Protein AF-A0A6J6HBD7-F1 (afdb_monomer_lite)

Organism: NCBI:txid449393

Foldseek 3Di:
DVCVVCVVPPPDDDDDDDDDPLVVCVVVVAQEAEDEALDPVVVVVVVVVQVVSCVVHVRHYHYDYDDNVCSPDDPVVLLVCVLVPHDPPVPDDPVVVVVSNVVSVVVVVVVVVVVVVVVVVPD

Structure (mmCIF, N/CA/C/O backbone):
data_AF-A0A6J6HBD7-F1
#
_entry.id   AF-A0A6J6HBD7-F1
#
loop_
_atom_site.group_PDB
_atom_site.id
_atom_site.type_symbol
_atom_site.label_atom_id
_atom_site.label_alt_id
_atom_site.label_comp_id
_atom_site.label_asym_id
_atom_site.label_entity_id
_atom_site.label_seq_id
_atom_site.pdbx_PDB_ins_code
_atom_site.Cartn_x
_atom_site.Cartn_y
_atom_site.Cartn_z
_atom_site.occupancy
_atom_site.B_iso_or_equiv
_atom_site.auth_seq_id
_atom_site.auth_comp_id
_atom_site.auth_asym_id
_atom_site.auth_atom_id
_atom_site.pdbx_PDB_model_num
ATOM 1 N N . MET A 1 1 ? -2.031 10.168 -8.685 1.00 92.12 1 MET A N 1
ATOM 2 C CA . MET A 1 1 ? -1.704 8.804 -9.163 1.00 92.12 1 MET A CA 1
ATOM 3 C C . MET A 1 1 ? -2.758 7.811 -8.704 1.00 92.12 1 MET A C 1
ATOM 5 O O . MET A 1 1 ? -3.485 7.335 -9.559 1.00 92.12 1 MET A O 1
ATOM 9 N N . ILE A 1 2 ? -2.905 7.567 -7.395 1.00 94.88 2 ILE A N 1
ATOM 10 C CA . ILE A 1 2 ? -3.840 6.547 -6.882 1.00 94.88 2 ILE A CA 1
ATOM 11 C C . ILE A 1 2 ? -5.304 6.866 -7.241 1.00 94.88 2 ILE A C 1
ATOM 13 O O . ILE A 1 2 ? -5.974 5.996 -7.785 1.00 94.88 2 ILE A O 1
ATOM 17 N N . ASN A 1 3 ? -5.761 8.115 -7.053 1.00 94.44 3 ASN A N 1
ATOM 18 C CA . ASN A 1 3 ? -7.129 8.544 -7.405 1.00 94.44 3 ASN A CA 1
ATOM 19 C C . ASN A 1 3 ? -7.550 8.146 -8.831 1.00 94.44 3 ASN A C 1
ATOM 21 O O . ASN A 1 3 ? -8.601 7.545 -9.022 1.00 94.44 3 ASN A O 1
ATOM 25 N N . GLU A 1 4 ? -6.697 8.399 -9.827 1.00 93.19 4 GLU A N 1
ATOM 26 C CA . GLU A 1 4 ? -6.991 8.031 -11.219 1.00 93.19 4 GLU A CA 1
ATOM 27 C C . GLU A 1 4 ? -7.049 6.511 -11.422 1.00 93.19 4 GLU A C 1
ATOM 29 O O . GLU A 1 4 ? -7.904 6.018 -12.153 1.00 93.19 4 GLU A O 1
ATOM 34 N N . THR A 1 5 ? -6.182 5.747 -10.748 1.00 94.19 5 THR A N 1
ATOM 35 C CA . THR A 1 5 ? -6.131 4.282 -10.901 1.00 94.19 5 THR A CA 1
ATOM 36 C C . THR A 1 5 ? -7.319 3.553 -10.277 1.00 94.19 5 THR A C 1
ATOM 38 O O . THR A 1 5 ? -7.623 2.439 -10.694 1.00 94.19 5 THR A O 1
ATOM 41 N N . VAL A 1 6 ? -8.003 4.168 -9.307 1.00 95.69 6 VAL A N 1
ATOM 42 C CA . VAL A 1 6 ? -9.134 3.554 -8.587 1.00 95.69 6 VAL A CA 1
ATOM 43 C C . VAL A 1 6 ? -10.483 4.195 -8.915 1.00 95.69 6 VAL A C 1
ATOM 45 O O . VAL A 1 6 ? -11.490 3.820 -8.330 1.00 95.69 6 VAL A O 1
ATOM 48 N N . LYS A 1 7 ? -10.541 5.113 -9.887 1.00 93.62 7 LYS A N 1
ATOM 49 C CA . LYS A 1 7 ? -11.738 5.906 -10.229 1.00 93.62 7 LYS A CA 1
ATOM 50 C C . LYS A 1 7 ? -13.000 5.080 -10.530 1.00 93.62 7 LYS A C 1
ATOM 52 O O . LYS A 1 7 ? -14.111 5.572 -10.356 1.00 93.62 7 LYS A O 1
ATOM 57 N N . GLY A 1 8 ? -12.850 3.837 -10.991 1.00 94.69 8 GLY A N 1
ATOM 58 C CA . GLY A 1 8 ? -13.973 2.924 -11.245 1.00 94.69 8 GLY A CA 1
ATOM 59 C C . GLY A 1 8 ? -14.574 2.272 -9.991 1.00 94.69 8 GLY A C 1
ATOM 60 O O . GLY A 1 8 ? -15.646 1.675 -10.073 1.00 94.69 8 GLY A O 1
ATOM 61 N N . LEU A 1 9 ? -13.907 2.371 -8.838 1.00 96.94 9 LEU A N 1
ATOM 62 C CA . LEU A 1 9 ? -14.302 1.723 -7.590 1.00 96.94 9 LEU A CA 1
ATOM 63 C C . LEU A 1 9 ? -15.066 2.716 -6.706 1.00 96.94 9 LEU A C 1
ATOM 65 O O . LEU A 1 9 ? -14.479 3.565 -6.045 1.00 96.94 9 LEU A O 1
ATOM 69 N N . LYS A 1 10 ? -16.399 2.602 -6.686 1.00 96.62 10 LYS A N 1
ATOM 70 C CA . LYS A 1 10 ? -17.287 3.540 -5.966 1.00 96.62 10 LYS A CA 1
ATOM 71 C C . LYS A 1 10 ? -17.132 3.510 -4.441 1.00 96.62 10 LYS A C 1
ATOM 73 O O . LYS A 1 10 ? -17.554 4.443 -3.773 1.00 96.62 10 LYS A O 1
ATOM 78 N N . ASN A 1 11 ? -16.580 2.428 -3.902 1.00 96.88 11 ASN A N 1
ATOM 79 C CA . ASN A 1 11 ? -16.377 2.192 -2.474 1.00 96.88 11 ASN A CA 1
ATOM 80 C C . ASN A 1 11 ? -14.920 2.418 -2.036 1.00 96.88 11 ASN A C 1
ATOM 82 O O . ASN A 1 11 ? -14.530 1.946 -0.972 1.00 96.88 11 ASN A O 1
ATOM 86 N N . VAL A 1 12 ? -14.108 3.084 -2.862 1.00 97.25 12 VAL A N 1
ATOM 87 C CA . VAL A 1 12 ? -12.709 3.391 -2.556 1.00 97.25 12 VAL A CA 1
ATOM 88 C C . VAL A 1 12 ? -12.529 4.900 -2.473 1.00 97.25 12 VAL A C 1
ATOM 90 O O . VAL A 1 12 ? -12.813 5.623 -3.425 1.00 97.25 12 VAL A O 1
ATOM 93 N N . THR A 1 13 ? -11.989 5.353 -1.346 1.00 96.25 13 THR A N 1
ATOM 94 C CA . THR A 1 13 ? -11.572 6.739 -1.126 1.00 96.25 13 THR A CA 1
ATOM 95 C C . THR A 1 13 ? -10.054 6.773 -1.008 1.00 96.25 13 THR A C 1
ATOM 97 O O . THR A 1 13 ? -9.461 5.922 -0.346 1.00 96.25 13 THR A O 1
ATOM 100 N N . VAL A 1 14 ? -9.414 7.745 -1.658 1.00 97.06 14 VAL A N 1
ATOM 101 C CA . VAL A 1 14 ? -7.980 8.008 -1.489 1.00 97.06 14 VAL A CA 1
ATOM 102 C C . VAL A 1 14 ? -7.829 9.227 -0.603 1.00 97.06 14 VAL A C 1
ATOM 104 O O . VAL A 1 14 ? 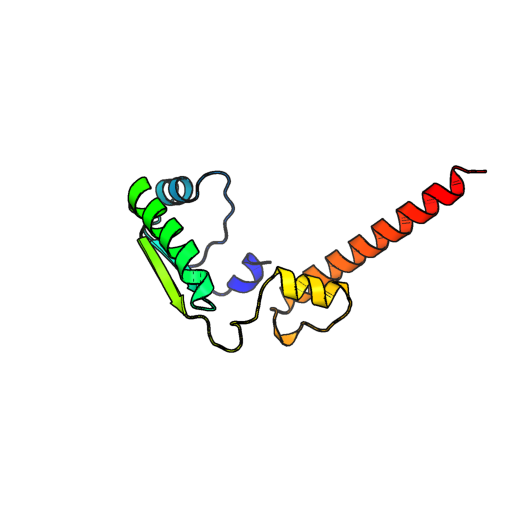-8.358 10.289 -0.924 1.00 97.06 14 VAL A O 1
ATOM 107 N N . ASP A 1 15 ? -7.075 9.067 0.473 1.00 96.56 15 ASP A N 1
ATOM 108 C CA . ASP A 1 15 ? -6.878 10.102 1.477 1.00 96.56 15 ASP A CA 1
ATOM 109 C C . ASP A 1 15 ? -5.391 10.244 1.837 1.00 96.56 15 ASP A C 1
ATOM 111 O O . ASP A 1 15 ? -4.545 9.443 1.423 1.00 96.56 15 ASP A O 1
ATOM 115 N N . SER A 1 16 ? -5.069 11.283 2.596 1.00 96.38 16 SER A N 1
ATOM 116 C CA . SER A 1 16 ? -3.746 11.547 3.146 1.00 96.38 16 SER A CA 1
ATOM 117 C C . SER A 1 16 ? -3.865 11.965 4.601 1.00 96.38 16 SER A C 1
ATOM 119 O O . SER A 1 16 ? -4.710 12.786 4.944 1.00 96.38 16 SER A O 1
ATOM 121 N N . TRP A 1 17 ? -2.967 11.468 5.441 1.00 96.81 17 TRP A N 1
ATOM 122 C CA . TRP A 1 17 ? -2.920 11.827 6.851 1.00 96.81 17 TRP A CA 1
ATOM 123 C C . TRP A 1 17 ? -1.480 12.083 7.295 1.00 96.81 17 TRP A C 1
ATOM 125 O O . TRP A 1 17 ? -0.518 11.785 6.584 1.00 96.81 17 TRP A O 1
ATOM 135 N N . SER A 1 18 ? -1.343 12.622 8.500 1.00 96.69 18 SER A N 1
ATOM 136 C CA . SER A 1 18 ? -0.070 12.795 9.194 1.00 96.69 18 SER A CA 1
ATOM 137 C C . SER A 1 18 ? -0.211 12.330 10.639 1.00 96.69 18 SER A C 1
ATOM 139 O O . SER A 1 18 ? -1.267 12.524 11.236 1.00 96.69 18 SER A O 1
ATOM 141 N N . GLY A 1 19 ? 0.851 11.764 11.211 1.00 96.00 19 GLY A N 1
ATOM 142 C CA . GLY A 1 19 ? 0.829 11.193 12.560 1.00 96.00 19 GLY A CA 1
ATOM 143 C C . GLY A 1 19 ? 0.593 9.682 12.555 1.00 96.00 19 GLY A C 1
ATOM 144 O O . GLY A 1 19 ? 0.899 9.001 11.572 1.00 96.00 19 GLY A O 1
ATOM 145 N N . LEU A 1 20 ? 0.091 9.146 13.669 1.00 96.19 20 LEU A N 1
ATOM 146 C CA . LEU A 1 20 ? -0.094 7.706 13.835 1.00 96.19 20 LEU A CA 1
ATOM 147 C C . LEU A 1 20 ? -1.275 7.195 13.004 1.00 96.19 20 LEU A C 1
ATOM 149 O O . LEU A 1 20 ? -2.366 7.763 13.018 1.00 96.19 20 LEU A O 1
ATOM 153 N N . LEU A 1 21 ? -1.069 6.066 12.321 1.00 96.12 21 LEU A N 1
ATOM 154 C CA . LEU A 1 21 ? -2.110 5.398 11.534 1.00 96.12 21 LEU A CA 1
ATOM 155 C C . LEU A 1 21 ? -3.332 5.036 12.389 1.00 96.12 21 LEU A C 1
ATOM 157 O O . LEU A 1 21 ? -4.463 5.210 11.952 1.00 96.12 21 LEU A O 1
ATOM 161 N N . VAL A 1 22 ? -3.112 4.578 13.620 1.00 95.88 22 VAL A N 1
ATOM 162 C CA . VAL A 1 22 ? -4.195 4.201 14.536 1.00 95.88 22 VAL A CA 1
ATOM 163 C C . VAL A 1 22 ? -5.106 5.371 14.910 1.00 95.88 22 VAL A C 1
ATOM 165 O O . VAL A 1 22 ? -6.310 5.176 15.063 1.00 95.88 22 VAL A O 1
ATOM 168 N N . ASP A 1 23 ? -4.569 6.590 14.998 1.00 96.38 23 ASP A N 1
ATOM 169 C CA . ASP A 1 23 ? -5.373 7.781 15.282 1.00 96.38 23 ASP A CA 1
ATOM 170 C C . ASP A 1 23 ? -6.232 8.154 14.076 1.00 96.38 23 ASP A C 1
ATOM 172 O O . ASP A 1 23 ? -7.417 8.458 14.226 1.00 96.38 23 ASP A O 1
ATOM 176 N N . TYR A 1 24 ? -5.669 8.032 12.869 1.00 97.56 24 TYR A N 1
ATOM 177 C CA . TYR A 1 24 ? -6.433 8.160 11.631 1.00 97.56 24 TYR A CA 1
ATOM 178 C C . TYR A 1 24 ? -7.555 7.114 11.548 1.00 97.56 24 TYR A C 1
ATOM 180 O O . TYR A 1 24 ? -8.692 7.461 11.218 1.00 97.56 24 TYR A O 1
ATOM 188 N N . CYS A 1 25 ? -7.273 5.854 11.895 1.00 97.06 25 CYS A N 1
ATOM 189 C CA . CYS A 1 25 ? -8.277 4.793 11.900 1.00 97.06 25 CYS A CA 1
ATOM 190 C C . CYS A 1 25 ? -9.426 5.094 12.867 1.00 97.06 25 CYS A C 1
ATOM 192 O O . CYS A 1 25 ? -10.587 5.003 12.472 1.00 97.06 25 CYS A O 1
ATOM 194 N N . ARG A 1 26 ? -9.126 5.527 14.098 1.00 95.19 26 ARG A N 1
ATOM 195 C CA . ARG A 1 26 ? -10.150 5.912 15.085 1.00 95.19 26 ARG A CA 1
ATOM 196 C C . ARG A 1 26 ? -11.004 7.080 14.603 1.00 95.19 26 ARG A C 1
ATOM 198 O O . ARG A 1 26 ? -12.228 6.995 14.660 1.00 95.19 26 ARG A O 1
ATOM 205 N N . ALA A 1 27 ? -10.374 8.144 14.102 1.00 96.31 27 ALA A N 1
ATOM 206 C CA . ALA A 1 27 ? -11.078 9.338 13.633 1.00 96.31 27 ALA A CA 1
ATOM 207 C C . ALA A 1 27 ? -12.048 9.040 12.477 1.00 96.31 27 ALA A C 1
ATOM 209 O O . ALA A 1 27 ? -13.083 9.690 12.360 1.00 96.31 27 ALA A O 1
ATOM 210 N N . ASN A 1 28 ? -11.738 8.030 11.659 1.00 96.69 28 ASN A N 1
ATOM 211 C CA . ASN A 1 28 ? -12.533 7.640 10.495 1.00 96.69 28 ASN A CA 1
ATOM 212 C C . ASN A 1 28 ? -13.346 6.355 10.707 1.00 96.69 28 ASN A C 1
ATOM 214 O O . ASN A 1 28 ? -13.897 5.822 9.747 1.00 96.69 28 ASN A O 1
ATOM 218 N N . SER A 1 29 ? -13.439 5.852 11.945 1.00 95.94 29 SER A N 1
ATOM 219 C CA . SER A 1 29 ? -14.171 4.616 12.270 1.00 95.94 29 SER A CA 1
ATOM 220 C C . SER A 1 29 ? -13.747 3.409 11.413 1.00 95.94 29 SER A C 1
ATOM 222 O O . SER A 1 29 ? -14.570 2.600 10.988 1.00 95.94 29 SER A O 1
ATOM 224 N N . ILE A 1 30 ? -12.445 3.294 11.145 1.00 96.81 30 ILE A N 1
ATOM 225 C CA . ILE A 1 30 ? -11.839 2.185 10.405 1.00 96.81 30 ILE A CA 1
ATOM 226 C C . ILE A 1 30 ? -11.505 1.073 11.397 1.00 96.81 30 ILE A C 1
ATOM 228 O O . ILE A 1 30 ? -10.667 1.254 12.279 1.00 96.81 30 ILE A O 1
ATOM 232 N N . SER A 1 31 ? -12.134 -0.087 11.228 1.00 95.50 31 SER A N 1
ATOM 233 C CA . SER A 1 31 ? -11.934 -1.254 12.095 1.00 95.50 31 SER A CA 1
ATOM 234 C C . SER A 1 31 ? -10.809 -2.181 11.635 1.00 95.50 31 SER A C 1
ATOM 236 O O . SER A 1 31 ? -10.345 -3.005 12.416 1.00 95.50 31 SER A O 1
ATOM 238 N N . ALA A 1 32 ? -10.380 -2.069 10.375 1.00 97.19 32 ALA A N 1
ATOM 239 C CA . ALA A 1 32 ? -9.422 -2.987 9.780 1.00 97.19 32 ALA A CA 1
ATOM 240 C C . ALA A 1 32 ? -8.472 -2.310 8.784 1.00 97.19 32 ALA A C 1
ATOM 242 O O . ALA A 1 32 ? -8.858 -1.427 8.018 1.00 97.19 32 ALA A O 1
ATOM 243 N N . ILE A 1 33 ? -7.233 -2.791 8.756 1.00 97.69 33 ILE A N 1
ATOM 244 C CA . ILE A 1 33 ? -6.187 -2.453 7.792 1.00 97.69 33 ILE A CA 1
ATOM 245 C C . ILE A 1 33 ? -5.953 -3.676 6.906 1.00 97.69 33 ILE A C 1
ATOM 247 O O . ILE A 1 33 ? -5.825 -4.791 7.398 1.00 97.69 33 ILE A O 1
ATOM 251 N N . VAL A 1 34 ? -5.841 -3.481 5.594 1.00 97.00 34 VAL A N 1
ATOM 252 C CA . VAL A 1 34 ? -5.481 -4.555 4.657 1.00 97.00 34 VAL A CA 1
ATOM 253 C C . VAL A 1 34 ? -4.061 -4.329 4.153 1.00 97.00 34 VAL A C 1
ATOM 255 O O . VAL A 1 34 ? -3.746 -3.242 3.664 1.00 97.00 34 VAL A O 1
ATOM 258 N N . LYS A 1 35 ? -3.208 -5.355 4.239 1.00 95.19 35 LYS A N 1
ATOM 259 C CA . LYS A 1 35 ? -1.826 -5.311 3.746 1.00 95.19 35 LYS A CA 1
ATOM 260 C C . LYS A 1 35 ? -1.515 -6.466 2.805 1.00 95.19 35 LYS A C 1
ATOM 262 O O . LYS A 1 35 ? -1.818 -7.622 3.086 1.00 95.19 35 LYS A O 1
ATOM 267 N N . GLY A 1 36 ? -0.881 -6.139 1.683 1.00 92.62 36 GLY A N 1
ATOM 268 C CA . GLY A 1 36 ? -0.346 -7.131 0.757 1.00 92.62 36 GLY A CA 1
ATOM 269 C C . GLY A 1 36 ? 1.000 -7.667 1.244 1.00 92.62 36 GLY A C 1
ATOM 270 O O . GLY A 1 36 ? 1.879 -6.878 1.575 1.00 92.62 36 GLY A O 1
ATOM 271 N N . LEU A 1 37 ? 1.180 -8.986 1.240 1.00 91.75 37 LEU A N 1
ATOM 272 C CA . LEU A 1 37 ? 2.468 -9.640 1.494 1.00 91.75 37 LEU A CA 1
ATOM 273 C C . LEU A 1 37 ? 3.030 -10.178 0.179 1.00 91.75 37 LEU A C 1
ATOM 275 O O . LEU A 1 37 ? 2.296 -10.803 -0.595 1.00 91.75 37 LEU A O 1
ATOM 279 N N . ARG A 1 38 ? 4.315 -9.940 -0.102 1.00 86.31 38 ARG A N 1
ATOM 280 C CA . ARG A 1 38 ? 4.959 -10.435 -1.334 1.00 86.31 38 ARG A CA 1
ATOM 281 C C . ARG A 1 38 ? 5.775 -11.695 -1.097 1.00 86.31 38 ARG A C 1
ATOM 283 O O . ARG A 1 38 ? 5.802 -12.573 -1.958 1.00 86.31 38 ARG A O 1
ATOM 290 N N . ALA A 1 39 ? 6.421 -11.768 0.061 1.00 80.94 39 ALA A N 1
ATOM 291 C CA . ALA A 1 39 ? 7.222 -12.890 0.520 1.00 80.94 39 ALA A CA 1
ATOM 292 C C . ALA A 1 39 ? 7.073 -13.050 2.038 1.00 80.94 39 ALA A C 1
ATOM 294 O O . ALA A 1 39 ? 6.631 -12.129 2.725 1.00 80.94 39 ALA A O 1
ATOM 295 N N . VAL A 1 40 ? 7.494 -14.204 2.561 1.00 76.94 40 VAL A N 1
ATOM 296 C CA . VAL A 1 40 ? 7.501 -14.483 4.010 1.00 76.94 40 VAL A CA 1
ATOM 297 C C . VAL A 1 40 ? 8.315 -13.435 4.777 1.00 76.94 40 VAL A C 1
ATOM 299 O O . VAL A 1 40 ? 7.951 -13.077 5.885 1.00 76.94 40 VAL A O 1
ATOM 302 N N . SER A 1 41 ? 9.355 -12.863 4.167 1.00 80.00 41 SER A N 1
ATOM 303 C CA . SER A 1 41 ? 10.187 -11.828 4.790 1.00 80.00 41 SER A CA 1
ATOM 304 C C . SER A 1 41 ? 9.452 -10.518 5.101 1.00 80.00 41 SER A C 1
ATOM 306 O O . SER A 1 41 ? 9.873 -9.805 6.003 1.00 80.00 41 SER A O 1
ATOM 308 N N . ASP A 1 42 ? 8.378 -10.180 4.372 1.00 83.88 42 ASP A N 1
ATOM 309 C CA . ASP A 1 42 ? 7.561 -9.000 4.700 1.00 83.88 42 ASP A CA 1
ATOM 310 C C . ASP A 1 42 ? 6.740 -9.251 5.987 1.00 83.88 42 ASP A C 1
ATOM 312 O O . ASP A 1 42 ? 6.367 -8.310 6.681 1.00 83.88 42 ASP A O 1
ATOM 316 N N . PHE A 1 43 ? 6.457 -10.518 6.318 1.00 88.81 43 PHE A N 1
ATOM 317 C CA . PHE A 1 43 ? 5.490 -10.883 7.351 1.00 88.81 43 PHE A CA 1
ATOM 318 C C . PHE A 1 43 ? 5.943 -10.528 8.765 1.00 88.81 43 PHE A C 1
ATOM 320 O O . PHE A 1 43 ? 5.140 -9.986 9.512 1.00 88.81 43 PHE A O 1
ATOM 327 N N . ASP A 1 44 ? 7.197 -10.788 9.137 1.00 90.94 44 ASP A N 1
ATOM 328 C CA . ASP A 1 44 ? 7.645 -10.595 10.525 1.00 90.94 44 ASP A CA 1
ATOM 329 C C . ASP A 1 44 ? 7.528 -9.130 10.967 1.00 90.94 44 ASP A C 1
ATOM 331 O O . ASP A 1 44 ? 7.005 -8.831 12.042 1.00 90.94 44 ASP A O 1
ATOM 335 N N . TYR A 1 45 ? 7.961 -8.205 10.105 1.00 91.00 45 TYR A N 1
ATOM 336 C CA . TYR A 1 45 ? 7.819 -6.770 10.346 1.00 91.00 45 TYR A CA 1
ATOM 337 C C . TYR A 1 45 ? 6.344 -6.355 10.389 1.00 91.00 45 TYR A C 1
ATOM 339 O O . TYR A 1 45 ? 5.912 -5.609 11.271 1.00 91.00 45 TYR A O 1
ATOM 347 N N . GLU A 1 46 ? 5.553 -6.857 9.444 1.00 94.19 46 GLU A N 1
ATOM 348 C CA . GLU A 1 46 ? 4.14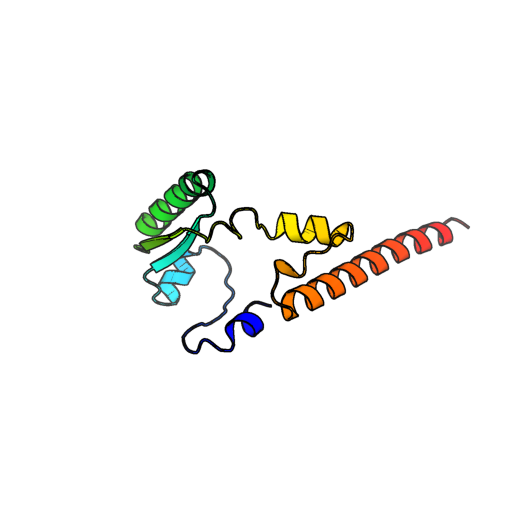9 -6.490 9.334 1.00 94.19 46 GLU A CA 1
ATOM 349 C C . GLU A 1 46 ? 3.285 -7.049 10.472 1.00 94.19 46 GLU A C 1
ATOM 351 O O . GLU A 1 46 ? 2.347 -6.388 10.923 1.00 94.19 46 GLU A O 1
ATOM 356 N N . LEU A 1 47 ? 3.636 -8.221 10.997 1.00 95.19 47 LEU A N 1
ATOM 357 C CA . LEU A 1 47 ? 2.994 -8.833 12.153 1.00 95.19 47 LEU A CA 1
ATOM 358 C C . LEU A 1 47 ? 3.230 -8.009 13.421 1.00 95.19 47 LEU A C 1
ATOM 360 O O . LEU A 1 4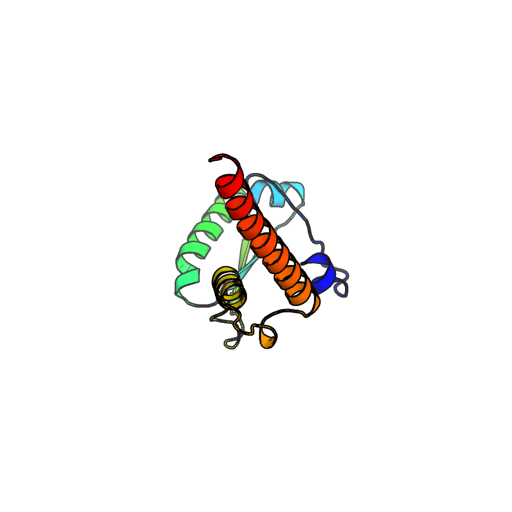7 ? 2.282 -7.769 14.167 1.00 95.19 47 LEU A O 1
ATOM 364 N N . GLN A 1 48 ? 4.457 -7.529 13.644 1.00 94.88 48 GLN A N 1
ATOM 365 C CA . GLN A 1 48 ? 4.761 -6.651 14.780 1.00 94.88 48 GLN A CA 1
ATOM 366 C C . GLN A 1 48 ? 3.921 -5.368 14.728 1.00 94.88 48 GLN A C 1
ATOM 368 O O . GLN A 1 48 ? 3.311 -4.972 15.723 1.00 94.88 48 GLN A O 1
ATOM 373 N N . MET A 1 49 ? 3.825 -4.744 13.550 1.00 95.81 49 MET A N 1
ATOM 374 C CA . MET A 1 49 ? 2.993 -3.553 13.357 1.00 95.81 49 MET A CA 1
ATOM 375 C C . MET A 1 49 ? 1.501 -3.844 13.559 1.00 95.81 49 MET A C 1
ATOM 377 O O . MET A 1 49 ? 0.796 -3.028 14.151 1.00 95.81 49 MET A O 1
ATOM 381 N N . ALA A 1 50 ? 1.012 -4.996 13.096 1.00 96.75 50 ALA A N 1
ATOM 382 C CA . ALA A 1 50 ? -0.372 -5.418 13.296 1.00 96.75 50 ALA A CA 1
ATOM 383 C C . ALA A 1 50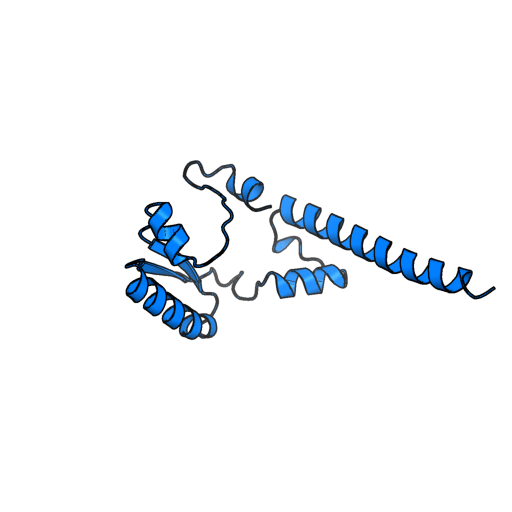 ? -0.715 -5.593 14.782 1.00 96.75 50 ALA A C 1
ATOM 385 O O . ALA A 1 50 ? -1.744 -5.092 15.232 1.00 96.75 50 ALA A O 1
ATOM 386 N N . GLN A 1 51 ? 0.160 -6.250 15.548 1.00 96.94 51 GLN A N 1
ATOM 387 C CA . GLN A 1 51 ? -0.014 -6.433 16.992 1.00 96.94 51 GLN A CA 1
ATOM 388 C C . GLN A 1 51 ? -0.055 -5.089 17.723 1.00 96.94 51 GLN A C 1
ATOM 390 O O . GLN A 1 51 ? -0.965 -4.855 18.514 1.00 96.94 51 GLN A O 1
ATOM 395 N N . MET A 1 52 ? 0.861 -4.174 17.390 1.00 96.44 52 MET A N 1
ATOM 396 C CA . MET A 1 52 ? 0.888 -2.833 17.978 1.00 96.44 52 MET A CA 1
ATOM 397 C C . MET A 1 52 ? -0.377 -2.028 17.638 1.00 96.44 52 MET A C 1
ATOM 399 O O . MET A 1 52 ? -0.952 -1.377 18.506 1.00 96.44 52 MET A O 1
ATOM 403 N N . ASN A 1 53 ? -0.857 -2.083 16.391 1.00 96.38 53 ASN A N 1
ATOM 404 C CA . ASN A 1 53 ? -2.086 -1.386 15.999 1.00 96.38 53 ASN A CA 1
ATOM 405 C C . ASN A 1 53 ? -3.325 -1.936 16.725 1.00 96.38 53 ASN A C 1
ATOM 407 O O . ASN A 1 53 ? -4.193 -1.159 17.139 1.00 96.38 53 ASN A O 1
ATOM 411 N N . GLN A 1 54 ? -3.385 -3.257 16.913 1.00 96.56 54 GLN A N 1
ATOM 412 C CA . GLN A 1 54 ? -4.448 -3.912 17.667 1.00 96.56 54 GLN A CA 1
ATOM 413 C C . GLN A 1 54 ? -4.402 -3.529 19.149 1.00 96.56 54 GLN A C 1
ATOM 415 O O . GLN A 1 54 ? -5.435 -3.196 19.722 1.00 96.56 54 GLN A O 1
ATOM 420 N N . GLU A 1 55 ? -3.221 -3.542 19.767 1.00 96.38 55 GLU A N 1
ATOM 421 C CA . GLU A 1 55 ? -3.050 -3.180 21.176 1.00 96.38 55 GLU A CA 1
ATOM 422 C C . GLU A 1 55 ? -3.403 -1.713 21.429 1.00 96.38 55 GLU A C 1
ATOM 424 O O . GLU A 1 55 ? -4.140 -1.396 22.361 1.00 96.38 55 GLU A O 1
ATOM 429 N N . LEU A 1 56 ? -2.923 -0.811 20.569 1.00 94.88 56 LEU A N 1
ATOM 430 C CA . LEU A 1 56 ? -3.161 0.612 20.743 1.00 94.88 56 LEU A CA 1
ATOM 431 C C . LEU A 1 56 ? -4.624 0.968 20.490 1.00 94.88 56 LEU A C 1
ATOM 433 O O . LEU A 1 56 ? -5.193 1.727 21.268 1.00 94.88 56 LEU A O 1
ATOM 437 N N . ALA A 1 57 ? -5.246 0.475 19.417 1.00 94.50 57 ALA A N 1
ATOM 438 C CA . ALA A 1 57 ? -6.529 1.005 18.944 1.00 94.50 57 ALA A CA 1
ATOM 439 C C . ALA A 1 57 ? -7.590 -0.035 18.576 1.00 94.50 57 ALA A C 1
ATOM 441 O O . ALA A 1 57 ? -8.660 0.358 18.116 1.00 94.50 57 ALA A O 1
ATOM 442 N N . GLY A 1 58 ? -7.325 -1.326 18.777 1.00 95.31 58 GLY A N 1
ATOM 443 C CA . GLY A 1 58 ? -8.254 -2.397 18.414 1.00 95.31 58 GLY A CA 1
ATOM 444 C C . GLY A 1 58 ? -8.471 -2.537 16.906 1.00 95.31 58 GLY A C 1
ATOM 445 O O . GLY A 1 58 ? -9.527 -3.009 16.496 1.00 95.31 58 GLY A O 1
ATOM 446 N N . VAL A 1 59 ? -7.516 -2.073 16.091 1.00 97.19 59 VAL A N 1
ATOM 447 C CA . VAL A 1 59 ? -7.609 -2.110 14.627 1.00 97.19 59 VAL A CA 1
ATOM 448 C C . VAL A 1 59 ? -6.989 -3.402 14.104 1.00 97.19 59 VAL A C 1
ATOM 450 O O . VAL A 1 59 ? -5.772 -3.593 14.182 1.00 97.19 59 VAL A O 1
ATOM 453 N N . GLU A 1 60 ? -7.821 -4.255 13.509 1.00 96.69 60 GLU A N 1
ATOM 454 C CA . GLU A 1 60 ? -7.386 -5.539 12.967 1.00 96.69 60 GLU A CA 1
ATOM 455 C C . GLU A 1 60 ? -6.530 -5.343 11.711 1.00 96.69 60 GLU A C 1
ATOM 457 O O . GLU A 1 60 ? -6.721 -4.399 10.946 1.00 96.69 60 GLU A O 1
ATOM 462 N N . THR A 1 61 ? -5.589 -6.249 11.448 1.00 97.62 61 THR A N 1
ATOM 463 C CA . THR A 1 61 ? -4.828 -6.246 10.189 1.00 97.62 61 THR A CA 1
ATOM 464 C C . THR A 1 61 ? -5.053 -7.550 9.434 1.00 97.62 61 THR A C 1
ATOM 466 O O . THR A 1 61 ? -4.753 -8.627 9.941 1.00 97.62 61 THR A O 1
ATOM 469 N N . LEU A 1 62 ? -5.560 -7.449 8.205 1.00 97.00 62 LEU A N 1
ATOM 470 C CA . LEU A 1 62 ? -5.753 -8.568 7.292 1.00 97.00 62 LEU A CA 1
ATOM 471 C C . LEU A 1 62 ? -4.611 -8.616 6.280 1.00 97.00 62 LEU A C 1
ATOM 473 O O . LEU A 1 62 ? -4.371 -7.660 5.537 1.00 97.00 62 LEU A O 1
ATOM 477 N N . PHE A 1 63 ? -3.944 -9.764 6.210 1.00 95.56 63 PHE A N 1
ATOM 478 C CA . PHE A 1 63 ? -2.877 -10.009 5.250 1.00 95.56 63 PHE A CA 1
ATOM 479 C C . PHE A 1 63 ? -3.401 -10.708 3.998 1.00 95.56 63 PHE A C 1
ATOM 481 O O . PHE A 1 63 ? -4.082 -11.729 4.076 1.00 95.56 63 PHE A O 1
ATOM 488 N N . MET A 1 64 ? -3.046 -10.180 2.828 1.00 94.25 64 MET A N 1
ATOM 489 C CA . MET A 1 64 ? -3.399 -10.749 1.530 1.00 94.25 64 MET A CA 1
ATOM 490 C C . MET A 1 64 ? -2.138 -11.124 0.758 1.00 94.25 64 MET A C 1
ATOM 492 O O . MET A 1 64 ? -1.263 -10.290 0.534 1.00 94.25 64 MET A O 1
ATOM 496 N N . ALA A 1 65 ? -2.045 -12.376 0.313 1.00 90.81 65 ALA A N 1
ATOM 497 C CA . ALA A 1 65 ? -0.938 -12.807 -0.531 1.00 90.81 65 ALA A CA 1
ATOM 498 C C . ALA A 1 65 ? -1.003 -12.109 -1.898 1.00 90.81 65 ALA A C 1
ATOM 500 O O . ALA A 1 65 ? -2.027 -12.128 -2.586 1.00 90.81 65 ALA A O 1
ATOM 501 N N . THR A 1 66 ? 0.109 -11.501 -2.303 1.00 88.75 66 THR A N 1
ATOM 502 C CA . THR A 1 66 ? 0.237 -10.887 -3.623 1.00 88.75 66 THR A CA 1
ATOM 503 C C . THR A 1 66 ? 0.319 -11.976 -4.685 1.00 88.75 66 THR A C 1
ATOM 505 O O . THR A 1 66 ? 0.897 -13.043 -4.477 1.00 88.75 66 THR A O 1
ATOM 508 N N . ARG A 1 67 ? -0.243 -11.707 -5.864 1.00 86.56 67 ARG A N 1
ATOM 509 C CA . ARG A 1 67 ? -0.073 -12.598 -7.010 1.00 86.56 67 ARG A CA 1
ATOM 510 C C . ARG A 1 67 ? 1.429 -12.753 -7.341 1.00 86.56 67 ARG A C 1
ATOM 512 O O . ARG A 1 67 ? 2.101 -11.729 -7.463 1.00 86.56 67 ARG A O 1
ATOM 519 N N . PRO A 1 68 ? 1.944 -13.974 -7.594 1.00 82.75 68 PRO A N 1
ATOM 520 C CA . PRO A 1 68 ? 3.383 -14.207 -7.772 1.00 82.75 68 PRO A CA 1
ATOM 521 C C . PRO A 1 68 ? 4.065 -13.342 -8.841 1.00 82.75 68 PRO A C 1
ATOM 523 O O . PRO A 1 68 ? 5.221 -12.961 -8.683 1.00 82.75 68 PRO A O 1
ATOM 526 N N . GLN A 1 69 ? 3.345 -12.970 -9.909 1.00 83.12 69 GLN A N 1
ATOM 527 C CA . GLN A 1 69 ? 3.898 -12.119 -10.979 1.00 83.12 69 GLN A CA 1
ATOM 528 C C . GLN A 1 69 ? 4.237 -10.693 -10.523 1.00 83.12 69 GLN A C 1
ATOM 530 O O . GLN A 1 69 ? 4.926 -9.982 -11.246 1.00 83.12 69 GLN A O 1
ATOM 535 N N . TYR A 1 70 ? 3.773 -10.274 -9.344 1.00 83.44 70 TYR A N 1
ATOM 536 C CA . TYR A 1 70 ? 4.071 -8.969 -8.761 1.00 83.44 70 TYR A CA 1
ATOM 537 C C . TYR A 1 70 ? 4.913 -9.067 -7.479 1.00 83.44 70 TYR A C 1
ATOM 539 O O . TYR A 1 70 ? 5.198 -8.040 -6.869 1.00 83.44 70 TYR A O 1
ATOM 547 N N . SER A 1 71 ? 5.354 -10.264 -7.067 1.00 83.12 71 SER A N 1
ATOM 548 C CA . SER A 1 71 ? 6.095 -10.451 -5.807 1.00 83.12 71 SER A CA 1
ATOM 549 C C . SER A 1 71 ? 7.456 -9.745 -5.781 1.00 83.12 71 SER A C 1
ATOM 551 O O . SER A 1 71 ? 7.907 -9.326 -4.721 1.00 83.12 71 SER A O 1
ATOM 553 N N . PHE A 1 72 ? 8.101 -9.561 -6.934 1.00 81.75 72 PHE A N 1
ATOM 554 C CA . PHE A 1 72 ? 9.372 -8.831 -7.037 1.00 81.75 72 PHE A CA 1
ATOM 555 C C . PHE A 1 72 ? 9.190 -7.309 -7.152 1.00 81.75 72 PHE A C 1
ATOM 557 O O . PHE A 1 72 ? 10.169 -6.561 -7.143 1.00 81.75 72 PHE A O 1
ATOM 564 N N . LEU A 1 73 ? 7.950 -6.825 -7.290 1.00 86.69 73 LEU A N 1
ATOM 565 C CA . LEU A 1 73 ? 7.695 -5.422 -7.570 1.00 86.69 73 LEU A CA 1
ATOM 566 C C . LEU A 1 73 ? 7.860 -4.571 -6.303 1.00 86.69 73 LEU A C 1
ATOM 568 O O . LEU A 1 73 ? 7.306 -4.856 -5.238 1.00 86.69 73 LEU A O 1
ATOM 572 N N . SER A 1 74 ? 8.613 -3.480 -6.428 1.00 90.31 74 SER A N 1
ATOM 573 C CA . SER A 1 74 ? 8.652 -2.412 -5.431 1.00 90.31 74 SER A CA 1
ATOM 574 C C . SER A 1 74 ? 8.762 -1.055 -6.116 1.00 90.31 74 SER A C 1
ATOM 576 O O . SER A 1 74 ? 9.421 -0.922 -7.148 1.00 90.31 74 SER A O 1
ATOM 578 N N . SER A 1 75 ? 8.152 -0.023 -5.530 1.00 91.81 75 SER A N 1
ATOM 579 C CA . SER A 1 75 ? 8.237 1.342 -6.061 1.00 91.81 75 SER A CA 1
ATOM 580 C C . SER A 1 75 ? 9.682 1.833 -6.167 1.00 91.81 75 SER A C 1
ATOM 582 O O . SER A 1 75 ? 9.994 2.601 -7.070 1.00 91.81 75 SER A O 1
ATOM 584 N N . SER A 1 76 ? 10.565 1.412 -5.257 1.00 93.00 76 SER A N 1
ATOM 585 C CA . SER A 1 76 ? 11.989 1.760 -5.301 1.00 93.00 76 SER A CA 1
ATOM 586 C C . SER A 1 76 ? 12.679 1.142 -6.513 1.00 93.00 76 SER A C 1
ATOM 588 O O . SER A 1 76 ? 13.249 1.889 -7.302 1.00 93.00 76 SER A O 1
ATOM 590 N N . LEU A 1 77 ? 12.525 -0.171 -6.722 1.00 93.56 77 LEU A N 1
ATOM 591 C CA . LEU A 1 77 ? 13.118 -0.878 -7.861 1.00 93.56 77 LEU A CA 1
ATOM 592 C C . LEU A 1 77 ? 12.607 -0.332 -9.203 1.00 93.56 77 LEU A C 1
ATOM 594 O O . LEU A 1 77 ? 13.384 -0.078 -10.116 1.00 93.56 77 LEU A O 1
ATOM 598 N N . VAL A 1 78 ? 11.298 -0.086 -9.313 1.00 94.75 78 VAL A N 1
ATOM 599 C CA . VAL A 1 78 ? 10.692 0.480 -10.530 1.00 94.75 78 VAL A CA 1
ATOM 600 C C . VAL A 1 78 ? 11.257 1.865 -10.844 1.00 94.75 78 VAL A C 1
ATOM 602 O O . VAL A 1 78 ? 11.611 2.143 -11.989 1.00 94.75 78 VAL A O 1
ATOM 605 N N . LYS A 1 79 ? 11.357 2.737 -9.832 1.00 93.81 79 LYS A N 1
ATOM 606 C CA . LYS A 1 79 ? 11.937 4.077 -10.000 1.00 93.81 79 LYS A CA 1
ATOM 607 C C . LYS A 1 79 ? 13.408 4.003 -10.403 1.00 93.81 79 LYS A C 1
ATOM 609 O O . LYS A 1 79 ? 13.833 4.808 -11.226 1.00 93.81 79 LYS A O 1
ATOM 614 N N . GLU A 1 80 ? 14.169 3.074 -9.834 1.00 95.12 80 GLU A N 1
ATOM 615 C CA . GLU A 1 80 ? 15.584 2.876 -10.148 1.00 95.12 80 GLU A CA 1
ATOM 616 C C . GLU A 1 80 ? 15.773 2.469 -11.613 1.00 95.12 80 GLU A C 1
ATOM 618 O O . GLU A 1 80 ? 16.422 3.197 -12.364 1.00 95.12 80 GLU A O 1
ATOM 623 N N . ILE A 1 81 ? 15.111 1.395 -12.056 1.00 95.06 81 ILE A N 1
ATOM 624 C CA . ILE A 1 81 ? 15.170 0.920 -13.449 1.00 95.06 81 ILE A CA 1
ATOM 625 C C . ILE A 1 81 ? 14.798 2.047 -14.421 1.00 95.06 81 ILE A C 1
ATOM 627 O O . ILE A 1 81 ? 15.535 2.324 -15.369 1.00 95.06 81 ILE A O 1
ATOM 631 N N . ALA A 1 82 ? 13.695 2.752 -14.158 1.00 94.56 82 ALA A N 1
ATOM 632 C CA . ALA A 1 82 ? 13.242 3.846 -15.011 1.00 94.56 82 ALA A CA 1
ATOM 633 C C . ALA A 1 82 ? 14.208 5.044 -15.029 1.00 94.56 82 ALA A C 1
ATOM 635 O O . 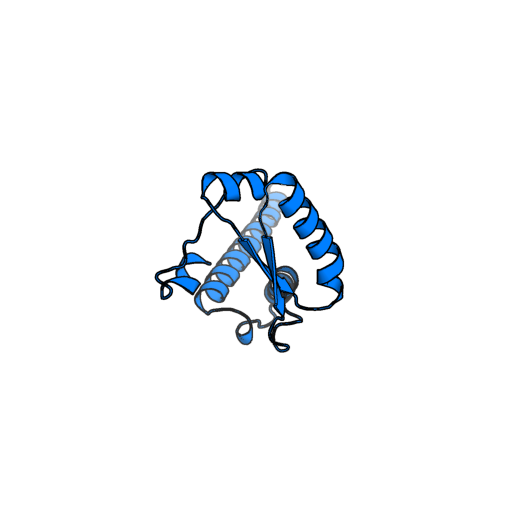ALA A 1 82 ? 14.368 5.700 -16.060 1.00 94.56 82 ALA A O 1
ATOM 636 N N . THR A 1 83 ? 14.884 5.333 -13.911 1.00 94.19 83 THR A N 1
ATOM 637 C CA . THR A 1 83 ? 15.891 6.407 -13.832 1.00 94.19 83 THR A CA 1
ATOM 638 C C . THR A 1 83 ? 17.053 6.140 -14.788 1.00 94.19 83 THR A C 1
ATOM 640 O O . THR A 1 83 ? 17.490 7.054 -15.499 1.00 94.19 83 THR A O 1
ATOM 643 N N . TYR A 1 84 ? 17.479 4.877 -14.872 1.00 94.19 84 TYR A N 1
ATOM 644 C CA . TYR A 1 84 ? 18.525 4.403 -15.781 1.00 94.19 84 TYR A CA 1
ATOM 645 C C . TYR A 1 84 ? 18.024 4.065 -17.196 1.00 94.19 84 TYR A C 1
ATOM 647 O O . TYR A 1 84 ? 18.802 3.608 -18.028 1.00 94.19 84 TYR A O 1
ATOM 655 N N . GLY A 1 85 ? 16.755 4.349 -17.510 1.00 92.81 85 GLY A N 1
ATOM 656 C CA . GLY A 1 85 ? 16.196 4.200 -18.857 1.00 92.81 85 GLY A CA 1
ATOM 657 C C . GLY A 1 85 ? 15.701 2.797 -19.207 1.00 92.81 85 GLY A C 1
ATOM 658 O O . GLY A 1 85 ? 15.400 2.547 -20.372 1.00 92.81 85 GLY A O 1
ATOM 659 N N . GLY A 1 86 ? 15.593 1.891 -18.234 1.00 95.56 86 GLY A N 1
ATOM 660 C CA . GLY A 1 86 ? 14.928 0.607 -18.438 1.00 95.56 86 GLY A CA 1
ATOM 661 C C . GLY A 1 86 ? 13.409 0.760 -18.579 1.00 95.56 86 GLY A C 1
ATOM 662 O O . GLY A 1 86 ? 12.804 1.664 -17.995 1.00 95.56 86 GLY A O 1
ATOM 663 N N . ASP A 1 87 ? 12.788 -0.136 -19.348 1.00 94.62 87 ASP A N 1
ATOM 664 C CA . ASP A 1 87 ? 11.334 -0.164 -19.523 1.00 94.62 87 ASP A CA 1
ATOM 665 C C . ASP A 1 87 ? 10.642 -0.843 -18.331 1.00 94.62 87 ASP A C 1
ATOM 667 O O . ASP A 1 87 ? 11.004 -1.943 -17.918 1.00 94.62 87 ASP A O 1
ATOM 671 N N . VAL A 1 88 ? 9.619 -0.180 -17.791 1.00 94.75 88 VAL A N 1
ATOM 672 C CA . VAL A 1 88 ? 8.784 -0.670 -16.682 1.00 94.75 88 VAL A CA 1
ATOM 673 C C . VAL A 1 88 ? 7.288 -0.601 -17.004 1.00 94.75 88 VAL A C 1
ATOM 675 O O . VAL A 1 88 ? 6.446 -0.709 -16.111 1.00 94.75 88 VAL A O 1
ATOM 6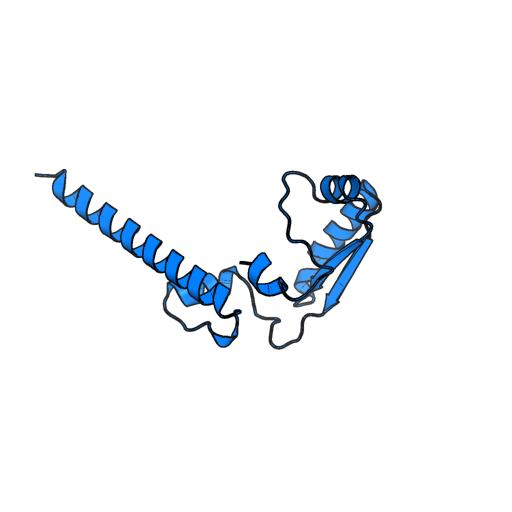78 N N . SER A 1 89 ? 6.938 -0.402 -18.278 1.00 94.00 89 SER A N 1
ATOM 679 C CA . SER A 1 89 ? 5.564 -0.193 -18.742 1.00 94.00 89 SER A CA 1
ATOM 680 C C . SER A 1 89 ? 4.621 -1.346 -18.391 1.00 94.00 89 SER A C 1
ATOM 682 O O . SER A 1 89 ? 3.471 -1.108 -18.031 1.00 94.00 89 SER A O 1
ATOM 684 N N . ALA A 1 90 ? 5.122 -2.584 -18.392 1.00 92.00 90 ALA A N 1
ATOM 685 C CA . ALA A 1 90 ? 4.364 -3.779 -18.018 1.00 92.00 90 ALA A CA 1
ATOM 686 C C . ALA A 1 90 ? 4.003 -3.857 -16.520 1.00 92.00 90 ALA A C 1
ATOM 688 O O . ALA A 1 90 ? 3.190 -4.692 -16.122 1.00 92.00 90 ALA A O 1
ATOM 689 N N . HIS A 1 91 ? 4.601 -3.011 -15.676 1.00 90.62 91 HIS A N 1
ATOM 690 C CA . HIS A 1 91 ? 4.478 -3.090 -14.218 1.00 90.62 91 HIS A CA 1
ATOM 691 C C . HIS A 1 91 ? 3.678 -1.940 -13.600 1.00 90.62 91 HIS A C 1
ATOM 693 O O . HIS A 1 91 ? 3.487 -1.913 -12.384 1.00 90.62 91 HIS A O 1
ATOM 699 N N . LEU A 1 92 ? 3.216 -0.986 -14.409 1.00 92.62 92 LEU A N 1
ATOM 700 C CA . LEU A 1 92 ? 2.525 0.209 -13.941 1.00 92.62 92 LEU A CA 1
ATOM 701 C C . LEU A 1 92 ? 1.267 0.479 -14.772 1.00 92.62 92 LEU A C 1
ATOM 703 O O . LEU A 1 92 ? 1.279 0.309 -15.990 1.00 92.62 92 LEU A O 1
ATOM 707 N N . PRO A 1 93 ? 0.195 1.006 -14.160 1.00 93.00 93 PRO A N 1
ATOM 708 C CA . PRO A 1 93 ? -0.876 1.630 -14.922 1.00 93.00 93 PRO A CA 1
ATOM 709 C C . PRO A 1 93 ? -0.326 2.760 -15.804 1.00 93.00 93 PRO A C 1
ATOM 711 O O . PRO A 1 93 ? 0.524 3.538 -15.363 1.00 93.00 93 PRO A O 1
ATOM 714 N N . LYS A 1 94 ? -0.862 2.901 -17.023 1.00 92.62 94 LYS A N 1
ATOM 715 C CA . LYS A 1 94 ? -0.404 3.882 -18.026 1.00 92.62 94 LYS A CA 1
ATOM 716 C C . LYS A 1 94 ? -0.270 5.304 -17.460 1.00 92.62 94 LYS A C 1
ATOM 718 O O . LYS A 1 94 ? 0.769 5.936 -17.615 1.00 92.62 94 LYS A O 1
ATOM 723 N N . THR A 1 95 ? -1.275 5.766 -16.716 1.00 93.69 95 THR A N 1
ATOM 724 C CA . THR A 1 95 ? -1.277 7.094 -16.080 1.00 93.69 95 THR A CA 1
ATOM 725 C C . THR A 1 95 ? -0.124 7.283 -15.089 1.00 93.69 95 THR A C 1
ATOM 727 O O . THR A 1 95 ? 0.411 8.380 -14.954 1.00 93.69 95 THR A O 1
ATOM 730 N N . VAL A 1 96 ? 0.283 6.226 -14.378 1.00 94.94 96 VAL A N 1
ATOM 731 C CA . VAL A 1 96 ? 1.399 6.282 -13.420 1.00 94.94 96 VAL A CA 1
ATOM 732 C C . VAL A 1 96 ? 2.734 6.352 -14.158 1.00 94.94 96 VAL A C 1
ATOM 734 O O . VAL A 1 96 ? 3.587 7.156 -13.783 1.00 94.94 96 VAL A O 1
ATOM 737 N N . LEU A 1 97 ? 2.895 5.565 -15.228 1.00 94.75 97 LEU A N 1
ATOM 738 C CA . LEU A 1 97 ? 4.086 5.590 -16.078 1.00 94.75 97 LEU A CA 1
ATOM 739 C C . LEU A 1 97 ? 4.334 6.994 -16.651 1.00 94.75 97 LEU A C 1
ATOM 741 O O . LEU A 1 97 ? 5.431 7.531 -16.506 1.00 94.75 97 LEU A O 1
ATOM 745 N N . GLU A 1 98 ? 3.313 7.612 -17.245 1.00 93.69 98 GLU A N 1
ATOM 746 C CA . GLU A 1 98 ? 3.412 8.950 -17.847 1.00 93.69 98 GLU A CA 1
ATOM 747 C C . GLU A 1 98 ? 3.846 10.013 -16.822 1.00 93.69 98 GLU A C 1
ATOM 749 O O . GLU A 1 98 ? 4.763 10.807 -17.071 1.00 93.69 98 GLU A O 1
ATOM 754 N N . LEU A 1 99 ? 3.237 9.999 -15.630 1.00 93.88 99 LEU A N 1
ATOM 755 C CA . LEU A 1 99 ? 3.576 10.924 -14.545 1.00 93.88 99 LEU A CA 1
ATOM 756 C C . LEU A 1 99 ? 5.004 10.710 -14.027 1.00 93.88 99 LEU A C 1
ATOM 758 O O . LEU A 1 99 ? 5.714 11.682 -13.749 1.00 93.88 99 LEU A O 1
ATOM 762 N N . MET A 1 100 ? 5.442 9.453 -13.921 1.00 94.31 100 MET A N 1
ATOM 763 C CA . MET A 1 100 ? 6.795 9.113 -13.491 1.00 94.31 100 MET A CA 1
ATOM 764 C C . MET A 1 100 ? 7.842 9.603 -14.499 1.00 94.31 100 MET A C 1
ATOM 766 O O . MET A 1 100 ? 8.780 10.296 -14.104 1.00 94.31 100 MET A O 1
ATOM 770 N N . LEU A 1 101 ? 7.661 9.319 -15.794 1.00 93.62 101 LEU A N 1
ATOM 771 C CA . LEU A 1 101 ? 8.574 9.766 -16.854 1.00 93.62 101 LEU A CA 1
ATOM 772 C C . LEU A 1 101 ? 8.653 11.297 -16.929 1.00 93.62 101 LEU A C 1
ATOM 774 O O . LEU A 1 101 ? 9.745 11.860 -17.013 1.00 93.62 101 LEU A O 1
ATOM 778 N N . THR A 1 102 ? 7.513 11.982 -16.795 1.00 94.69 102 THR A N 1
ATOM 779 C CA . THR A 1 102 ? 7.464 13.452 -16.737 1.00 94.69 102 THR A CA 1
ATOM 780 C C . THR A 1 102 ? 8.293 14.000 -15.574 1.00 94.69 102 THR A C 1
ATOM 782 O O . THR A 1 102 ? 9.012 14.991 -15.723 1.00 94.69 102 THR A O 1
ATOM 785 N N . ARG A 1 103 ? 8.223 13.362 -14.398 1.00 93.75 103 ARG A N 1
ATOM 786 C CA . ARG A 1 103 ? 9.010 13.773 -13.228 1.00 93.75 103 ARG A CA 1
ATOM 787 C C . ARG A 1 103 ? 10.507 13.522 -13.427 1.00 93.75 103 ARG A C 1
ATOM 789 O O . ARG A 1 103 ? 11.299 14.394 -13.080 1.00 93.75 103 ARG A O 1
ATOM 796 N N . LEU A 1 104 ? 10.891 12.388 -14.012 1.00 92.94 104 LEU A N 1
ATOM 797 C CA . LEU A 1 104 ? 12.294 12.071 -14.306 1.00 92.94 104 LEU A CA 1
ATOM 798 C C . LEU A 1 104 ? 12.911 13.055 -15.311 1.00 92.94 104 LEU A C 1
ATOM 800 O O . LEU A 1 104 ? 14.042 13.497 -15.114 1.00 92.94 104 LEU A O 1
ATOM 804 N N . ALA A 1 105 ? 12.161 13.459 -16.340 1.00 92.12 105 ALA A N 1
ATOM 805 C CA . ALA A 1 105 ? 12.609 14.470 -17.297 1.00 92.12 105 ALA A CA 1
ATOM 806 C C . ALA A 1 105 ? 12.865 15.832 -16.625 1.00 92.12 105 ALA A C 1
ATOM 808 O O . ALA A 1 105 ? 13.885 16.468 -16.887 1.00 92.12 105 ALA A O 1
ATOM 809 N N . LYS A 1 106 ? 11.985 16.256 -15.704 1.00 92.38 106 LYS A N 1
ATOM 810 C CA . LYS A 1 106 ? 12.180 17.491 -14.922 1.00 92.38 106 LYS A CA 1
ATOM 811 C C . LYS A 1 106 ? 13.454 17.441 -14.077 1.00 92.38 106 LYS A C 1
ATOM 813 O O . LYS A 1 106 ? 14.213 18.400 -14.102 1.00 92.38 106 LYS A O 1
ATOM 818 N N . ILE A 1 107 ? 13.707 16.324 -13.390 1.00 89.88 107 ILE A N 1
ATOM 819 C CA . ILE A 1 107 ? 14.906 16.150 -12.552 1.00 89.88 107 ILE A CA 1
ATOM 820 C C . ILE A 1 107 ? 16.182 16.236 -13.400 1.00 89.88 107 ILE A C 1
ATOM 822 O O . ILE A 1 107 ? 17.089 16.984 -13.048 1.00 89.88 107 ILE A O 1
ATOM 826 N N . LYS A 1 108 ? 16.231 15.549 -14.552 1.00 85.00 108 LYS A N 1
ATOM 827 C CA . LYS A 1 108 ? 17.383 15.615 -15.471 1.00 85.00 108 LYS A CA 1
ATOM 828 C C . LYS A 1 108 ? 17.640 17.040 -15.974 1.00 85.00 108 LYS A C 1
ATOM 830 O O . LYS A 1 108 ? 18.791 17.456 -16.054 1.00 85.00 108 LYS A O 1
ATOM 835 N N . ASN A 1 109 ? 16.583 17.799 -16.265 1.00 81.44 109 ASN A N 1
ATOM 836 C CA . ASN A 1 109 ? 16.707 19.188 -16.710 1.00 81.44 109 ASN A CA 1
ATOM 837 C C . ASN A 1 109 ? 17.176 20.135 -15.595 1.00 81.44 109 ASN A C 1
ATOM 839 O O . ASN A 1 109 ? 17.925 21.063 -15.885 1.00 81.44 109 ASN A O 1
ATOM 843 N N . SER A 1 110 ? 16.780 19.901 -14.339 1.00 74.75 110 SER A N 1
ATOM 844 C CA . SER A 1 110 ? 17.270 20.665 -13.184 1.00 74.75 110 SER A CA 1
ATOM 845 C C . SER A 1 110 ? 18.757 20.407 -12.927 1.00 74.75 110 SER A C 1
ATOM 847 O O . SER A 1 110 ? 19.530 21.357 -12.885 1.00 74.75 110 SER A O 1
ATOM 849 N N . SER A 1 111 ? 19.185 19.140 -12.888 1.00 66.31 111 SER A N 1
ATOM 850 C CA . SER A 1 111 ? 20.596 18.789 -12.667 1.00 66.31 111 SER A CA 1
ATOM 851 C C . SER A 1 111 ? 21.527 19.301 -13.771 1.00 66.31 111 SER A C 1
ATOM 853 O O . SER A 1 111 ? 22.667 19.646 -13.495 1.00 66.31 111 SER A O 1
ATOM 855 N N . ASN A 1 112 ? 21.058 19.391 -15.019 1.00 60.78 112 ASN A N 1
ATOM 856 C CA . ASN A 1 112 ? 21.868 19.891 -16.136 1.00 60.78 112 ASN A CA 1
ATOM 857 C C . ASN A 1 112 ? 21.995 21.431 -16.160 1.00 60.78 112 ASN A C 1
ATOM 859 O O . ASN A 1 112 ? 22.846 21.973 -16.865 1.00 60.78 112 ASN A O 1
ATOM 863 N N . ASN A 1 113 ? 21.137 22.145 -15.422 1.00 58.78 113 ASN A N 1
ATOM 864 C CA . ASN A 1 113 ? 21.153 23.606 -15.341 1.00 58.78 113 ASN A CA 1
ATOM 865 C C . ASN A 1 113 ? 22.054 24.113 -14.201 1.00 58.78 113 ASN A C 1
ATOM 867 O O . ASN A 1 113 ? 22.647 25.180 -14.332 1.00 58.78 113 ASN A O 1
ATOM 871 N N . ASP A 1 114 ? 22.217 23.323 -13.136 1.00 56.78 114 ASP A N 1
ATOM 872 C CA . ASP A 1 114 ? 23.120 23.638 -12.021 1.00 56.78 114 ASP A CA 1
ATOM 873 C C . ASP A 1 114 ? 24.599 23.601 -12.464 1.00 56.78 114 ASP A C 1
ATOM 875 O O . ASP A 1 114 ? 25.341 24.542 -12.195 1.00 56.78 114 ASP A O 1
ATOM 879 N N . TYR A 1 115 ? 25.004 22.625 -13.293 1.00 51.94 115 TYR A N 1
ATOM 880 C CA . TYR A 1 115 ? 26.366 22.569 -13.865 1.00 51.94 115 TYR A CA 1
ATOM 881 C C . TYR A 1 115 ? 26.715 23.758 -14.780 1.00 51.94 115 TYR A C 1
ATOM 883 O O . TYR A 1 115 ? 27.870 24.172 -14.848 1.00 51.94 115 TYR A O 1
ATOM 891 N N . LYS A 1 116 ? 25.734 24.334 -15.489 1.00 51.75 116 LYS A N 1
ATOM 892 C CA . LYS A 1 116 ? 25.967 25.481 -16.387 1.00 51.75 116 LYS A CA 1
ATOM 893 C C . LYS A 1 116 ? 26.113 26.816 -15.657 1.00 51.75 116 LYS A C 1
ATOM 895 O O . LYS A 1 116 ? 26.629 27.764 -16.251 1.00 51.75 116 LYS A O 1
ATOM 900 N N . ASN A 1 117 ? 25.640 26.914 -14.415 1.00 52.47 117 ASN A N 1
ATOM 901 C CA . ASN A 1 117 ? 25.750 28.137 -13.623 1.00 52.47 117 ASN A CA 1
ATOM 902 C C . ASN A 1 117 ? 27.100 28.232 -12.897 1.00 52.47 117 ASN A C 1
ATOM 904 O O . ASN A 1 117 ? 27.645 29.332 -12.810 1.00 52.47 117 ASN A O 1
ATOM 908 N N . ASP A 1 118 ? 27.696 27.104 -12.497 1.00 52.34 118 ASP A N 1
ATOM 909 C CA . ASP A 1 118 ? 29.032 27.081 -11.882 1.00 52.34 118 ASP A CA 1
ATOM 910 C C . ASP A 1 118 ? 30.156 27.447 -12.876 1.00 52.34 118 ASP A C 1
ATOM 912 O O . ASP A 1 118 ? 31.096 28.153 -12.513 1.00 52.34 118 ASP A O 1
ATOM 916 N N . GLU A 1 119 ? 30.037 27.093 -14.164 1.00 50.91 119 GLU A N 1
ATOM 917 C CA . GLU A 1 119 ? 31.010 27.508 -15.197 1.00 50.91 119 GLU A CA 1
ATOM 918 C C . GLU A 1 119 ? 30.995 29.020 -15.499 1.00 50.91 119 GLU A C 1
ATOM 920 O O . GLU A 1 119 ? 31.959 29.551 -16.056 1.00 50.91 119 GLU A O 1
ATOM 925 N N . LYS A 1 120 ? 29.924 29.742 -15.139 1.00 52.16 120 LYS A N 1
ATOM 926 C CA . LYS A 1 120 ? 29.801 31.192 -15.379 1.00 52.16 120 LYS A CA 1
ATOM 927 C C . LYS A 1 120 ? 30.203 32.065 -14.192 1.00 52.16 120 LYS A C 1
ATOM 929 O O . LYS A 1 120 ? 30.396 33.258 -14.391 1.00 52.16 120 LYS A O 1
ATOM 934 N N . ALA A 1 121 ? 30.347 31.500 -12.994 1.00 52.50 121 ALA A N 1
ATOM 935 C CA . ALA A 1 121 ? 30.772 32.236 -11.799 1.00 52.50 121 ALA A CA 1
ATOM 936 C C . ALA A 1 121 ? 32.307 32.319 -11.643 1.00 52.50 121 ALA A C 1
ATOM 938 O O . ALA A 1 121 ? 32.798 33.019 -10.761 1.00 52.50 121 ALA A O 1
ATOM 939 N N . GLY A 1 122 ? 33.062 31.610 -12.492 1.00 54.47 122 GLY A N 1
ATOM 940 C CA . GLY A 1 122 ? 34.528 31.544 -12.468 1.00 54.47 122 GLY A CA 1
ATOM 941 C C . GLY A 1 122 ? 35.252 32.353 -13.552 1.00 54.47 122 GLY A C 1
ATOM 942 O O . GLY A 1 122 ? 36.401 32.033 -13.855 1.00 54.47 122 GLY A O 1
ATOM 943 N N . ARG A 1 123 ? 34.610 33.351 -14.172 1.00 41.19 123 ARG A N 1
ATOM 944 C CA . ARG A 1 123 ? 35.248 34.271 -15.131 1.00 41.19 123 ARG A CA 1
ATOM 945 C C . ARG A 1 123 ? 35.041 35.725 -14.752 1.00 41.19 123 ARG A C 1
ATOM 947 O O . ARG A 1 123 ? 33.901 36.065 -14.374 1.00 41.19 123 ARG A O 1
#

InterPro domains:
  IPR001980 Phosphopantetheine adenylyltransferase [PR01020] (33-49)
  IPR001980 Phosphopantetheine adenylyltransferase [PR01020] (59-81)
  IPR001980 Phosphopantetheine adenylyltransferase [TIGR01510] (1-100)
  IPR004821 Cytidyltransferase-like domain [PF01467] (3-80)
  IPR014729 Rossmann-like alpha/beta/alpha sandwich fold [G3DSA:3.40.50.620] (1-113)

Radius of gyration: 20.13 Å; chains: 1; bounding box: 52×49×41 Å

pLDDT: mean 88.88, std 12.94, range [41.19, 97.69]

Secondary structure (DSSP, 8-state):
-HHHHHTT-TT-------S-HHHHHHHTT--EEEEEESSHHHHHHHHHHHHHHHHHH--EEEEEEPPGGGTT--HHHHHHHHHTT---GGGS-HHHHHHHHHHHHHHHHHHHHHHHHHTTTT-

Sequence (123 aa):
MINETVKGLKNVTVDSWSGLLVDYCRANSISAIVKGLRAVSDFDYELQMAQMNQELAGVETLFMATRPQYSFLSSSLVKEIATYGGDVSAHLPKTVLELMLTRLAKIKNSSNNDYKNDEKAGR